Protein AF-A0A0R0EUU8-F1 (afdb_monomer)

Solvent-accessible surface area (backbone atoms only — not comparable to full-atom values): 6126 Å² total; per-residue (Å²): 129,86,77,71,79,73,73,73,78,72,74,65,41,74,93,62,64,56,70,65,54,48,55,53,49,50,54,48,34,46,71,75,37,73,64,31,42,50,34,39,76,74,54,79,53,74,60,59,47,100,84,70,44,76,56,56,77,90,75,54,52,71,70,52,51,50,44,34,48,42,32,51,52,42,33,52,54,50,58,72,27,36,30,76,71,58,35,69,77,36,69,86,52,90,46,32,32,60,50,67,73,106

Sequence (102 aa):
MEEGFSTKKLPIFRGVKYDYWKEQMITHFESIHIDLWDMVEHRNHIPYDDKLNEVPRSQWREEQKLTFLFNSKARNVMLCALSKEEYTNVHSFRSVKQMWTV

Structure (mmCIF, N/CA/C/O backbone):
data_AF-A0A0R0EUU8-F1
#
_entry.id   AF-A0A0R0EUU8-F1
#
loop_
_atom_site.group_PDB
_atom_site.id
_atom_site.type_symbol
_atom_site.label_atom_id
_atom_site.label_alt_id
_atom_site.label_comp_id
_atom_site.label_asym_id
_atom_site.label_entity_id
_atom_site.label_seq_id
_atom_site.pdbx_PDB_ins_code
_atom_site.Cartn_x
_atom_site.Cartn_y
_atom_site.Cartn_z
_atom_site.occupancy
_atom_site.B_iso_or_equiv
_atom_site.auth_seq_id
_atom_site.auth_comp_id
_atom_site.auth_asym_id
_atom_site.auth_atom_id
_atom_site.pdbx_PDB_model_num
ATOM 1 N N . MET A 1 1 ? -2.463 -35.054 8.140 1.00 40.53 1 MET A N 1
ATOM 2 C CA . MET A 1 1 ? -3.514 -34.044 7.924 1.00 40.53 1 MET A CA 1
ATOM 3 C C . MET A 1 1 ? -2.808 -32.723 8.142 1.00 40.53 1 MET A C 1
ATOM 5 O O . MET A 1 1 ? -2.434 -32.453 9.272 1.00 40.53 1 MET A O 1
ATOM 9 N N . GLU A 1 2 ? -2.428 -32.027 7.071 1.00 41.69 2 GLU A N 1
ATOM 10 C CA . GLU A 1 2 ? -1.804 -30.709 7.217 1.00 41.69 2 GLU A CA 1
ATOM 11 C C . GLU A 1 2 ? -2.884 -29.779 7.763 1.00 41.69 2 GLU A C 1
ATOM 13 O O . GLU A 1 2 ? -3.864 -29.484 7.078 1.00 41.69 2 GLU A O 1
ATOM 18 N N . GLU A 1 3 ? -2.764 -29.416 9.039 1.00 46.16 3 GLU A N 1
ATOM 19 C CA . GLU A 1 3 ? -3.543 -28.338 9.626 1.00 46.16 3 GLU A CA 1
ATOM 20 C C . GLU A 1 3 ? -3.186 -27.085 8.836 1.00 46.16 3 GLU A C 1
ATOM 22 O O . GLU A 1 3 ? -2.125 -26.491 9.020 1.00 46.16 3 GLU A O 1
ATOM 27 N N . GLY A 1 4 ? -4.037 -26.748 7.865 1.00 47.78 4 GLY A N 1
ATOM 28 C CA . GLY A 1 4 ? -3.874 -25.542 7.079 1.00 47.78 4 GLY A CA 1
ATOM 29 C C . GLY A 1 4 ? -3.722 -24.384 8.048 1.00 47.78 4 GLY A C 1
ATOM 30 O O . GLY A 1 4 ? -4.598 -24.169 8.888 1.00 47.78 4 GLY A O 1
ATOM 31 N N . PHE A 1 5 ? -2.600 -23.668 7.961 1.00 48.53 5 PHE A N 1
ATOM 32 C CA . PHE A 1 5 ? -2.411 -22.425 8.688 1.00 48.53 5 PHE A CA 1
ATOM 33 C C . PHE A 1 5 ? -3.580 -21.518 8.316 1.00 48.53 5 PHE A C 1
ATOM 35 O O . PHE A 1 5 ? -3.605 -20.916 7.245 1.00 48.53 5 PHE A O 1
ATOM 42 N N . SER A 1 6 ? -4.595 -21.470 9.179 1.00 49.94 6 SER A N 1
ATOM 43 C CA . SER A 1 6 ? -5.684 -20.519 9.070 1.00 49.94 6 SER A CA 1
ATOM 44 C C . SER A 1 6 ? -5.032 -19.161 9.243 1.00 49.94 6 SER A C 1
ATOM 46 O O . SER A 1 6 ? -4.831 -18.716 10.374 1.00 49.94 6 SER A O 1
ATOM 48 N N . THR A 1 7 ? -4.658 -18.518 8.136 1.00 54.88 7 THR A N 1
ATOM 49 C CA . THR A 1 7 ? -4.257 -17.116 8.115 1.00 54.88 7 THR A CA 1
ATOM 50 C C . THR A 1 7 ? -5.357 -16.362 8.838 1.00 54.88 7 THR A C 1
ATOM 52 O O . THR A 1 7 ? -6.465 -16.227 8.311 1.00 54.88 7 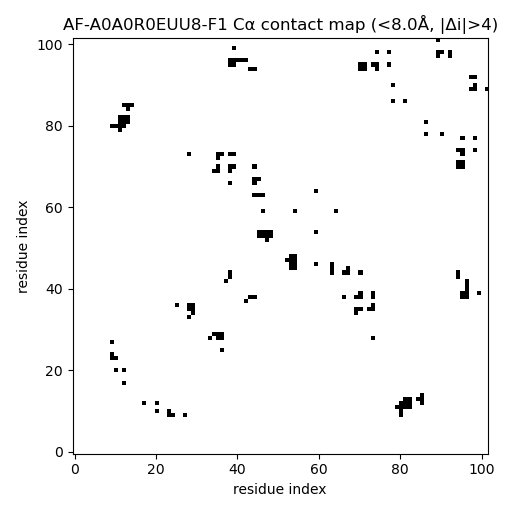THR A O 1
ATOM 55 N N . LYS A 1 8 ? -5.099 -15.981 10.098 1.00 63.12 8 LYS A N 1
ATOM 56 C CA . LYS A 1 8 ? -6.056 -15.248 10.922 1.00 63.12 8 LYS A CA 1
ATOM 57 C C . LYS A 1 8 ? -6.499 -14.059 10.089 1.00 63.12 8 LYS A C 1
ATOM 59 O O . LYS A 1 8 ? -5.671 -13.259 9.660 1.00 63.12 8 LYS A O 1
ATOM 64 N N . LYS A 1 9 ? -7.801 -13.987 9.815 1.00 77.50 9 LYS A N 1
ATOM 65 C CA . LYS A 1 9 ? -8.390 -12.853 9.115 1.00 77.50 9 LYS A CA 1
ATOM 66 C C . LYS A 1 9 ? -7.954 -11.584 9.847 1.00 77.50 9 LYS A C 1
ATOM 68 O O . LYS A 1 9 ? -8.197 -11.472 11.049 1.00 77.50 9 LYS A O 1
ATOM 73 N N . LEU A 1 10 ? -7.294 -10.674 9.132 1.00 83.38 10 LEU A N 1
ATOM 74 C CA . LEU A 1 10 ? -6.845 -9.402 9.691 1.00 83.38 10 LEU A CA 1
ATOM 75 C C . LEU A 1 10 ? -8.026 -8.667 10.351 1.00 83.38 10 LEU A C 1
ATOM 77 O O . LEU A 1 10 ? -9.124 -8.637 9.777 1.00 83.38 10 LEU A O 1
ATOM 81 N N . PRO A 1 11 ? -7.838 -8.083 11.548 1.00 85.62 11 PRO A N 1
ATOM 82 C CA . PRO A 1 11 ? -8.871 -7.270 12.167 1.00 85.62 11 PRO A CA 1
ATOM 83 C C . PRO A 1 11 ? -9.135 -6.019 11.319 1.00 85.62 11 PRO A C 1
ATOM 85 O O . PRO A 1 11 ? -8.210 -5.365 10.847 1.00 85.62 11 PRO A O 1
ATOM 88 N N . ILE A 1 12 ? -10.413 -5.673 11.148 1.00 92.00 12 ILE A N 1
ATOM 89 C CA . ILE A 1 12 ? -10.815 -4.452 10.441 1.00 92.00 12 ILE A CA 1
ATOM 90 C C . ILE A 1 12 ? -10.559 -3.243 11.344 1.00 92.00 12 ILE A C 1
ATOM 92 O O . ILE A 1 12 ? -11.101 -3.178 12.452 1.00 92.00 12 ILE A O 1
ATOM 96 N N . PHE A 1 13 ? -9.801 -2.269 10.851 1.00 93.06 13 PHE A N 1
ATOM 97 C CA . PHE A 1 13 ? -9.556 -1.004 11.524 1.00 93.06 13 PHE A CA 1
ATOM 98 C C . PHE A 1 13 ? -10.784 -0.096 11.488 1.00 93.06 13 PHE A C 1
ATOM 100 O O . PHE A 1 13 ? -11.390 0.125 10.437 1.00 93.06 13 PHE A O 1
ATOM 107 N N . ARG A 1 14 ? -11.145 0.441 12.653 1.00 92.00 14 ARG A N 1
ATOM 108 C CA . ARG A 1 14 ? -12.291 1.344 12.861 1.00 92.00 14 ARG A CA 1
ATOM 109 C C . ARG A 1 14 ? -11.897 2.566 13.705 1.00 92.00 14 ARG A C 1
ATOM 111 O O 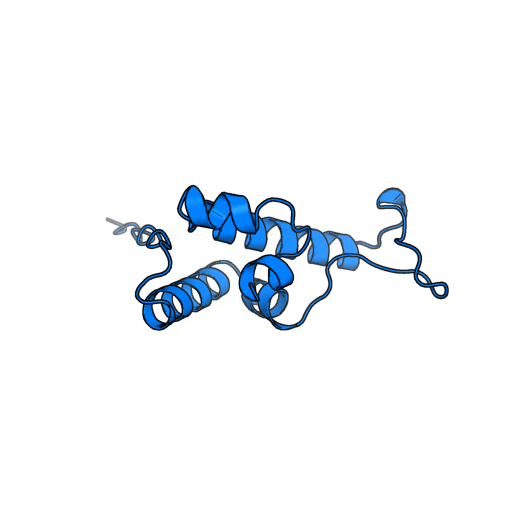. ARG A 1 14 ? -12.685 2.994 14.539 1.00 92.00 14 ARG A O 1
ATOM 118 N N . GLY A 1 15 ? -10.636 2.996 13.634 1.00 87.31 15 GLY A N 1
ATOM 119 C CA . GLY A 1 15 ? -10.123 4.104 14.451 1.00 87.31 15 GLY A CA 1
ATOM 120 C C . GLY A 1 15 ? -9.850 3.771 15.928 1.00 87.31 15 GLY A C 1
ATOM 121 O O . GLY A 1 15 ? -9.391 4.626 16.677 1.00 87.31 15 GLY A O 1
ATOM 122 N N . VAL A 1 16 ? -10.099 2.535 16.381 1.00 88.81 16 VAL A N 1
ATOM 123 C CA . VAL A 1 16 ? -9.917 2.115 17.785 1.00 88.81 16 VAL A CA 1
ATOM 124 C C . VAL A 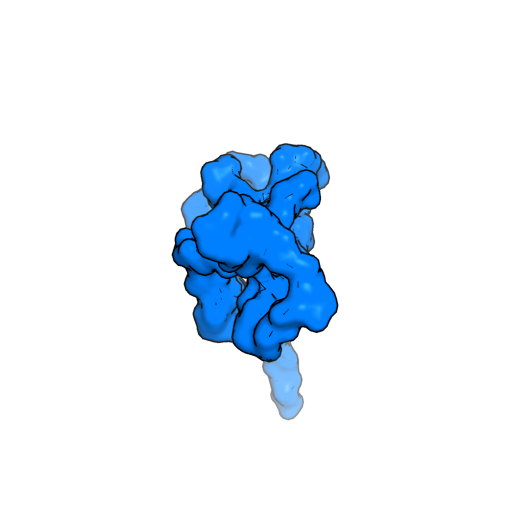1 16 ? -8.858 1.027 17.928 1.00 88.81 16 VAL A C 1
ATOM 126 O O . VAL A 1 16 ? -8.698 0.189 17.041 1.00 88.81 16 VAL A O 1
ATOM 129 N N . LYS A 1 17 ? -8.173 1.002 19.084 1.00 89.69 17 LYS A N 1
ATOM 130 C CA . LYS A 1 17 ? -7.084 0.054 19.399 1.00 89.69 17 LYS A CA 1
ATOM 131 C C . LYS A 1 17 ? -5.983 0.046 18.329 1.00 89.69 17 LYS A C 1
ATOM 133 O O . LYS A 1 17 ? -5.547 -1.021 17.898 1.00 89.69 17 LYS A O 1
ATOM 138 N N . TYR A 1 18 ? -5.558 1.239 17.908 1.00 89.94 18 TYR A N 1
ATOM 139 C CA . TYR A 1 18 ? -4.568 1.418 16.846 1.00 89.94 18 TYR A CA 1
ATOM 140 C C . TYR A 1 18 ? -3.297 0.599 17.084 1.00 89.94 18 TYR A C 1
ATOM 142 O O . TYR A 1 18 ? -2.925 -0.152 16.196 1.00 89.94 18 TYR A O 1
ATOM 150 N N . ASP A 1 19 ? -2.712 0.628 18.286 1.00 92.19 19 ASP A N 1
ATOM 151 C CA . ASP A 1 19 ? -1.483 -0.127 18.587 1.00 92.19 19 ASP A CA 1
ATOM 152 C C . ASP A 1 19 ? -1.642 -1.634 18.348 1.00 92.19 19 ASP A C 1
ATOM 154 O O . ASP A 1 19 ? -0.799 -2.268 17.722 1.00 92.19 19 ASP A O 1
ATOM 158 N N . TYR A 1 20 ? -2.771 -2.214 18.771 1.00 91.25 20 TYR A N 1
ATOM 159 C CA . TYR A 1 20 ? -3.053 -3.627 18.522 1.00 91.25 20 TYR A CA 1
ATOM 160 C C . TYR A 1 20 ? -3.192 -3.919 17.025 1.00 91.25 20 TYR A C 1
ATOM 162 O O . TYR A 1 20 ? -2.626 -4.888 16.525 1.00 91.25 20 TYR A O 1
ATOM 170 N N . TRP A 1 21 ? -3.949 -3.090 16.303 1.00 92.50 21 TRP A N 1
ATOM 171 C CA . TRP A 1 21 ? -4.134 -3.258 14.864 1.00 92.50 21 TRP A CA 1
ATOM 172 C C . TRP A 1 21 ? -2.812 -3.084 14.098 1.00 92.50 21 TRP A C 1
ATOM 174 O O . TRP A 1 21 ? -2.512 -3.878 13.209 1.00 92.50 21 TRP A O 1
ATOM 184 N N . LYS A 1 22 ? -1.995 -2.109 14.503 1.00 93.00 22 LYS A N 1
ATOM 185 C CA . LYS A 1 22 ? -0.682 -1.797 13.943 1.00 93.00 22 LYS A CA 1
ATOM 186 C C . LYS A 1 22 ? 0.252 -3.001 14.013 1.00 93.00 22 LYS A C 1
ATOM 188 O O . LYS A 1 22 ? 0.754 -3.424 12.976 1.00 93.00 22 LYS A O 1
ATOM 193 N N . GLU A 1 23 ? 0.422 -3.594 15.193 1.00 93.75 23 GLU A N 1
ATOM 194 C CA . GLU A 1 23 ? 1.281 -4.773 15.372 1.00 93.75 23 GLU A CA 1
ATOM 195 C C . GLU A 1 23 ? 0.804 -5.965 14.526 1.00 93.75 23 GLU A C 1
ATOM 197 O O . GLU A 1 23 ? 1.607 -6.649 13.889 1.00 93.75 23 GLU A O 1
ATOM 202 N N . GLN A 1 24 ? -0.516 -6.187 14.444 1.00 93.12 24 GLN A N 1
ATOM 203 C CA . GLN A 1 24 ? -1.076 -7.241 13.589 1.00 93.12 24 GLN A CA 1
ATOM 204 C C . GLN A 1 24 ? -0.794 -6.998 12.101 1.00 93.12 24 GLN A C 1
ATOM 206 O O . GLN A 1 24 ? -0.495 -7.945 11.373 1.00 93.12 24 GLN A O 1
ATOM 211 N N . MET A 1 25 ? -0.875 -5.750 11.644 1.00 94.25 25 MET A N 1
ATOM 212 C CA . MET A 1 25 ? -0.589 -5.397 10.256 1.00 94.25 25 MET A CA 1
ATOM 213 C C . MET A 1 25 ? 0.889 -5.546 9.913 1.00 94.25 25 MET A C 1
ATOM 215 O O . MET A 1 25 ? 1.189 -6.110 8.863 1.00 94.25 25 MET A O 1
ATOM 219 N N . ILE A 1 26 ? 1.795 -5.104 10.792 1.00 94.06 26 ILE A N 1
ATOM 220 C CA . ILE A 1 26 ? 3.247 -5.271 10.615 1.00 94.06 26 ILE A CA 1
ATOM 221 C C . ILE A 1 26 ? 3.575 -6.757 10.461 1.00 94.06 26 ILE A C 1
ATOM 223 O O . ILE A 1 26 ? 4.089 -7.168 9.420 1.00 94.06 26 ILE A O 1
ATOM 227 N N . THR A 1 27 ? 3.142 -7.580 11.426 1.00 94.06 27 THR A N 1
ATOM 228 C CA . THR A 1 27 ? 3.352 -9.037 11.380 1.00 94.06 27 THR A CA 1
ATOM 229 C C . THR A 1 27 ? 2.769 -9.648 10.102 1.00 94.06 27 THR A C 1
ATOM 231 O O . THR A 1 27 ? 3.360 -10.547 9.505 1.00 94.06 27 THR A O 1
ATOM 234 N N . HIS A 1 28 ? 1.606 -9.172 9.644 1.00 93.69 28 HIS A N 1
ATOM 235 C CA . HIS A 1 28 ? 0.990 -9.693 8.429 1.00 93.69 28 HIS A CA 1
ATOM 236 C C . HIS A 1 28 ? 1.774 -9.324 7.165 1.00 93.69 28 HIS A C 1
ATOM 238 O O . HIS A 1 28 ? 1.980 -10.194 6.318 1.00 93.69 28 HIS A O 1
ATOM 244 N N . PHE A 1 29 ? 2.244 -8.080 7.036 1.00 94.81 29 PHE A N 1
ATOM 245 C CA . PHE A 1 29 ? 3.094 -7.676 5.914 1.00 94.81 29 PHE A CA 1
ATOM 246 C C . PHE A 1 29 ? 4.368 -8.520 5.851 1.00 94.81 29 PHE A C 1
ATOM 248 O O . PHE A 1 29 ? 4.663 -9.091 4.799 1.00 94.81 29 PHE A O 1
ATOM 255 N N . GLU A 1 30 ? 5.061 -8.664 6.980 1.00 94.12 30 GLU A N 1
ATOM 256 C CA . GLU A 1 30 ? 6.285 -9.464 7.093 1.00 94.12 30 GLU A CA 1
ATOM 257 C C . GLU A 1 30 ? 6.037 -10.949 6.795 1.00 94.12 30 GLU A C 1
ATOM 259 O O . GLU A 1 30 ? 6.862 -11.592 6.148 1.00 94.12 30 GLU A O 1
ATOM 264 N N . SER A 1 31 ? 4.870 -11.486 7.178 1.00 94.19 31 SER A N 1
ATOM 265 C CA . SER A 1 31 ? 4.494 -12.876 6.880 1.00 94.19 31 SER A CA 1
ATOM 266 C C . SER A 1 31 ? 4.285 -13.153 5.388 1.00 94.19 31 SER A C 1
ATOM 268 O O . SER A 1 31 ? 4.425 -14.294 4.950 1.00 94.19 31 SER A O 1
ATOM 270 N N . ILE A 1 32 ? 3.937 -12.127 4.603 1.00 93.56 32 ILE A N 1
ATOM 271 C CA . ILE A 1 32 ? 3.736 -12.258 3.156 1.00 93.56 32 ILE A CA 1
ATOM 272 C C . ILE A 1 32 ? 5.073 -12.139 2.421 1.00 93.56 32 ILE A C 1
ATOM 274 O O . ILE A 1 32 ? 5.348 -12.927 1.514 1.00 93.56 32 ILE A O 1
ATOM 278 N N . HIS A 1 33 ? 5.862 -11.110 2.739 1.00 93.38 33 HIS A N 1
ATOM 279 C CA . HIS A 1 33 ? 7.155 -10.862 2.108 1.00 93.38 33 HIS A CA 1
ATOM 280 C C . HIS A 1 33 ? 7.964 -9.839 2.911 1.00 93.38 33 HIS A C 1
ATOM 282 O O . HIS A 1 33 ? 7.432 -8.798 3.294 1.00 93.38 33 HIS A O 1
ATOM 288 N N . ILE A 1 34 ? 9.268 -10.085 3.061 1.00 91.69 34 ILE A N 1
ATOM 289 C CA . ILE A 1 34 ? 10.185 -9.243 3.848 1.00 91.69 34 ILE A CA 1
ATOM 290 C C . ILE A 1 34 ? 10.167 -7.761 3.427 1.00 91.69 34 ILE A C 1
ATOM 292 O O . ILE A 1 34 ? 10.132 -6.875 4.271 1.00 91.69 34 ILE A O 1
ATOM 296 N N . ASP A 1 35 ? 10.086 -7.488 2.123 1.00 92.62 35 ASP A N 1
ATOM 297 C CA . ASP A 1 35 ? 10.081 -6.113 1.594 1.00 92.62 35 ASP A CA 1
ATOM 298 C C . ASP A 1 35 ? 8.746 -5.358 1.752 1.00 92.62 35 ASP A C 1
ATOM 300 O O . ASP A 1 35 ? 8.678 -4.170 1.434 1.00 92.62 35 ASP A O 1
ATOM 304 N N . LEU A 1 36 ? 7.653 -6.004 2.182 1.00 94.75 36 LEU A N 1
ATOM 305 C CA . LEU A 1 36 ? 6.356 -5.316 2.244 1.00 94.75 36 LEU A CA 1
ATOM 306 C C . LEU A 1 36 ? 6.295 -4.299 3.374 1.00 94.75 36 LEU A C 1
ATOM 308 O O . LEU A 1 36 ? 5.811 -3.195 3.134 1.00 94.75 36 LEU A O 1
ATOM 312 N N . TRP A 1 37 ? 6.787 -4.638 4.567 1.00 95.31 37 TRP A N 1
ATOM 313 C CA . TRP A 1 37 ? 6.830 -3.677 5.668 1.00 95.31 37 TRP A CA 1
ATOM 314 C C . TRP A 1 37 ? 7.796 -2.525 5.362 1.00 95.31 37 TRP A C 1
ATOM 316 O O . TRP A 1 37 ? 7.430 -1.360 5.506 1.00 95.31 37 TRP A O 1
ATOM 326 N N . ASP A 1 38 ? 8.964 -2.832 4.793 1.00 93.31 38 ASP A N 1
ATOM 327 C CA . ASP A 1 38 ? 9.927 -1.816 4.350 1.00 93.31 38 ASP A CA 1
ATOM 328 C C . ASP A 1 38 ? 9.328 -0.855 3.301 1.00 93.31 38 ASP A C 1
ATOM 330 O O . ASP A 1 38 ? 9.586 0.353 3.297 1.00 93.31 38 ASP A O 1
ATOM 334 N N . MET A 1 39 ? 8.449 -1.366 2.433 1.00 93.75 39 MET A N 1
ATOM 335 C CA . MET A 1 39 ? 7.684 -0.545 1.496 1.00 93.75 39 MET A CA 1
ATOM 336 C C . MET A 1 39 ? 6.678 0.385 2.197 1.00 93.75 39 MET A C 1
ATOM 338 O O . MET A 1 39 ? 6.430 1.489 1.709 1.00 93.75 39 MET A O 1
ATOM 342 N N . VAL A 1 40 ? 6.095 -0.027 3.325 1.00 93.44 40 VAL A N 1
ATOM 343 C CA . VAL A 1 40 ? 5.222 0.838 4.138 1.00 93.44 40 VAL A CA 1
ATOM 344 C C . VAL A 1 40 ? 6.022 1.933 4.837 1.00 93.44 40 VAL A C 1
ATOM 346 O O . VAL A 1 40 ? 5.608 3.093 4.834 1.00 93.44 40 VAL A O 1
ATOM 349 N N . GLU A 1 41 ? 7.175 1.586 5.395 1.00 91.12 41 GLU A N 1
ATOM 350 C CA . GLU A 1 41 ? 7.935 2.474 6.270 1.00 91.12 41 GLU A CA 1
ATOM 351 C C . GLU A 1 41 ? 8.817 3.464 5.488 1.00 91.12 41 GLU A C 1
ATOM 353 O O . GLU A 1 41 ? 8.76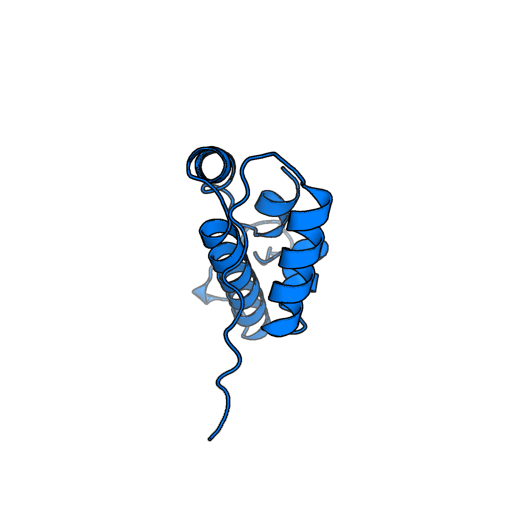2 4.688 5.685 1.00 91.12 41 GLU A O 1
ATOM 358 N N . HIS A 1 42 ? 9.593 2.968 4.525 1.00 87.31 42 HIS A N 1
ATOM 359 C CA . HIS A 1 42 ? 10.714 3.727 3.972 1.00 87.31 42 HIS A CA 1
ATOM 360 C C . HIS A 1 42 ? 10.531 4.118 2.511 1.00 87.31 42 HIS A C 1
ATOM 362 O O . HIS A 1 42 ? 10.872 5.245 2.137 1.00 87.31 42 HIS A O 1
ATOM 368 N N . ARG A 1 43 ? 10.000 3.223 1.674 1.00 83.62 43 ARG A N 1
ATOM 369 C CA . ARG A 1 43 ? 10.196 3.346 0.223 1.00 83.62 43 ARG A CA 1
ATOM 370 C C . ARG A 1 43 ? 9.209 4.271 -0.484 1.00 83.62 43 ARG A C 1
ATOM 372 O O . ARG A 1 43 ? 8.023 4.352 -0.173 1.00 83.62 43 ARG A O 1
ATOM 379 N N . ASN A 1 44 ? 9.712 4.902 -1.542 1.00 83.81 44 ASN A N 1
ATOM 380 C CA . ASN A 1 44 ? 8.899 5.526 -2.580 1.00 83.81 44 ASN A CA 1
ATOM 381 C C . ASN A 1 44 ? 8.706 4.541 -3.737 1.00 83.81 44 ASN A C 1
ATOM 383 O O . ASN A 1 44 ? 9.639 3.856 -4.142 1.00 83.81 44 ASN A O 1
ATOM 387 N N . HIS A 1 45 ? 7.490 4.480 -4.277 1.00 88.31 45 HIS A N 1
ATOM 388 C CA . HIS A 1 45 ? 7.111 3.508 -5.311 1.00 88.31 45 HIS A CA 1
ATOM 389 C C . HIS A 1 45 ? 7.048 4.091 -6.725 1.00 88.31 45 HIS A C 1
ATOM 391 O O . HIS A 1 45 ? 6.870 3.344 -7.685 1.00 88.31 45 HIS A O 1
ATOM 397 N N . ILE A 1 46 ? 7.134 5.418 -6.846 1.00 89.56 46 ILE A N 1
ATOM 398 C CA . ILE A 1 46 ? 7.127 6.128 -8.124 1.00 89.56 46 ILE A CA 1
ATOM 399 C C . ILE A 1 46 ? 8.556 6.598 -8.391 1.00 89.56 46 ILE A C 1
ATOM 401 O O . ILE A 1 46 ? 9.105 7.326 -7.561 1.00 89.56 46 ILE A O 1
ATOM 405 N N . PRO A 1 47 ? 9.172 6.176 -9.504 1.00 90.56 47 PRO A N 1
ATOM 406 C CA . PRO A 1 47 ? 10.458 6.701 -9.923 1.00 90.56 47 PRO A CA 1
ATOM 407 C C . PRO A 1 47 ? 10.305 8.094 -10.540 1.00 90.56 47 PRO A C 1
ATOM 409 O O . PRO A 1 47 ? 9.384 8.342 -11.322 1.00 90.56 47 PRO A O 1
ATOM 412 N N . TYR A 1 48 ? 11.255 8.968 -10.221 1.00 93.62 48 TYR A N 1
ATOM 413 C CA . TYR A 1 48 ? 11.361 10.314 -10.773 1.00 93.62 48 TYR A CA 1
ATOM 414 C C . TYR A 1 48 ? 12.649 10.452 -11.589 1.00 93.62 48 TYR A C 1
ATOM 416 O O . TYR A 1 48 ? 13.636 9.772 -11.299 1.00 93.62 48 TYR A O 1
ATOM 424 N N . ASP A 1 49 ? 12.620 11.300 -12.615 1.00 92.50 49 ASP A N 1
ATOM 425 C CA . ASP A 1 49 ? 13.817 11.716 -13.346 1.00 92.50 49 ASP A CA 1
ATOM 426 C C . ASP A 1 49 ? 14.611 12.787 -12.570 1.00 92.50 49 ASP A C 1
ATOM 428 O O . ASP A 1 49 ? 14.187 13.266 -11.514 1.00 92.50 49 ASP A O 1
ATOM 432 N N . ASP A 1 50 ? 15.756 13.208 -13.114 1.00 93.69 50 ASP A N 1
ATOM 433 C CA . ASP A 1 50 ? 16.618 14.239 -12.508 1.00 93.69 50 ASP A CA 1
ATOM 434 C C . ASP A 1 50 ? 15.935 15.617 -12.382 1.00 93.69 50 ASP A C 1
ATOM 436 O O . ASP A 1 50 ? 16.424 16.504 -11.683 1.00 93.69 50 ASP A O 1
ATOM 440 N N . LYS A 1 51 ? 14.800 15.813 -13.063 1.00 95.44 51 LYS A N 1
ATOM 441 C CA . LYS A 1 51 ? 13.974 17.025 -13.028 1.00 95.44 51 LYS A CA 1
ATOM 442 C C . LYS A 1 51 ? 12.729 16.857 -12.147 1.00 95.44 51 LYS A C 1
ATOM 444 O O . LYS A 1 51 ? 11.858 17.724 -12.181 1.00 95.44 51 LYS A O 1
ATOM 449 N N . LEU A 1 52 ? 12.650 15.781 -11.358 1.00 92.44 52 LEU A N 1
ATOM 450 C CA . LEU A 1 52 ? 11.525 15.435 -10.484 1.00 92.44 52 LEU A CA 1
ATOM 451 C C . LEU A 1 52 ? 10.197 15.180 -11.220 1.00 92.44 52 LEU A C 1
ATOM 453 O O . LEU A 1 52 ? 9.127 15.288 -10.619 1.00 92.44 52 LEU A O 1
ATOM 457 N N . ASN A 1 53 ? 10.235 14.797 -12.497 1.00 95.25 53 ASN A N 1
ATOM 458 C CA . ASN A 1 53 ? 9.048 14.330 -13.213 1.00 95.25 53 ASN A CA 1
ATOM 459 C C . ASN A 1 53 ? 8.865 12.825 -13.013 1.00 95.25 53 ASN A C 1
ATOM 461 O O . ASN A 1 53 ? 9.843 12.076 -13.006 1.00 95.25 53 ASN A O 1
ATOM 465 N N . GLU A 1 54 ? 7.617 12.362 -12.898 1.00 94.81 54 GLU A N 1
ATOM 466 C CA . GLU A 1 54 ? 7.332 10.924 -12.867 1.00 94.81 54 GLU A CA 1
ATOM 467 C C . GLU A 1 54 ? 7.804 10.264 -14.173 1.00 94.81 54 GLU A C 1
ATOM 469 O O . GLU A 1 54 ? 7.399 10.655 -15.272 1.00 94.81 54 GLU A O 1
ATOM 474 N N . VAL A 1 55 ? 8.635 9.227 -14.059 1.00 95.00 55 VAL A N 1
ATOM 475 C CA . VAL A 1 55 ? 9.090 8.466 -15.228 1.00 95.00 55 VAL A CA 1
ATOM 476 C C . VAL A 1 55 ? 7.911 7.648 -15.774 1.00 95.00 55 VAL A C 1
ATOM 478 O O . VAL A 1 55 ? 7.258 6.936 -15.001 1.00 95.00 55 VAL A O 1
ATOM 481 N N . PRO A 1 56 ? 7.636 7.664 -17.092 1.00 95.75 56 PRO A N 1
ATOM 482 C CA . PRO A 1 56 ? 6.590 6.836 -17.683 1.00 95.75 56 PRO A CA 1
ATOM 483 C C . PRO A 1 56 ? 6.798 5.345 -17.389 1.00 95.75 56 PRO A C 1
ATOM 485 O O . PRO A 1 56 ? 7.906 4.830 -17.525 1.00 95.75 56 PRO A O 1
ATOM 488 N N . ARG A 1 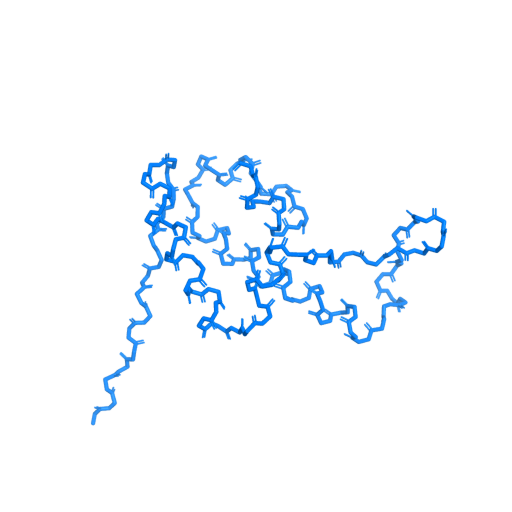57 ? 5.720 4.613 -17.068 1.00 93.81 57 ARG A N 1
ATOM 489 C CA . ARG A 1 57 ? 5.788 3.171 -16.735 1.00 93.81 57 ARG A CA 1
ATOM 490 C C . ARG A 1 57 ? 6.462 2.311 -17.806 1.00 93.81 57 ARG A C 1
ATOM 492 O O . ARG A 1 57 ? 7.062 1.293 -17.479 1.00 93.81 57 ARG A O 1
ATOM 499 N N . SER A 1 58 ? 6.371 2.709 -19.075 1.00 95.94 58 SER A N 1
ATOM 500 C CA . SER A 1 58 ? 7.028 2.023 -20.195 1.00 95.94 58 SER A CA 1
ATOM 501 C C . SER A 1 58 ? 8.557 2.072 -20.130 1.00 95.94 58 SER A C 1
ATOM 503 O O . SER A 1 58 ? 9.208 1.213 -20.714 1.00 95.94 58 SER A O 1
ATOM 505 N N . GLN A 1 59 ? 9.128 3.045 -19.417 1.00 95.88 59 GLN A N 1
ATOM 506 C CA . GLN A 1 59 ? 10.571 3.228 -19.245 1.00 95.88 59 GLN A CA 1
ATOM 507 C C . GLN A 1 59 ? 11.088 2.646 -17.922 1.00 95.88 59 GLN A C 1
ATOM 509 O O . GLN A 1 59 ? 12.269 2.780 -17.604 1.00 95.88 59 GLN A O 1
ATOM 514 N N . TRP A 1 60 ? 10.221 2.015 -17.127 1.00 96.19 60 TRP A N 1
ATOM 515 C CA . TRP A 1 60 ? 10.627 1.478 -15.836 1.00 96.19 60 TRP A CA 1
ATOM 516 C C . TRP A 1 60 ? 11.528 0.257 -15.987 1.00 96.19 60 TRP A C 1
ATOM 518 O O . TRP A 1 60 ? 11.214 -0.691 -16.712 1.00 96.19 60 TRP A O 1
ATOM 528 N N . ARG A 1 61 ? 12.615 0.257 -15.217 1.00 95.88 61 ARG A N 1
ATOM 529 C CA . ARG A 1 61 ? 13.472 -0.911 -14.995 1.00 95.88 61 ARG A CA 1
ATOM 530 C C . ARG A 1 61 ? 12.735 -1.951 -14.150 1.00 95.88 61 ARG A C 1
ATOM 532 O O . ARG A 1 61 ? 11.815 -1.618 -13.404 1.00 95.88 61 ARG A O 1
ATOM 539 N N . GLU A 1 62 ? 13.173 -3.205 -14.219 1.00 95.94 62 GLU A N 1
ATOM 540 C CA . GLU A 1 62 ? 12.538 -4.308 -13.480 1.00 95.94 62 GLU A CA 1
ATOM 541 C C . GLU A 1 62 ? 12.482 -4.066 -11.965 1.00 95.94 62 GLU A C 1
ATOM 543 O O . GLU A 1 62 ? 11.454 -4.306 -11.339 1.00 95.94 62 GLU A O 1
ATOM 548 N N . GLU A 1 63 ? 13.520 -3.470 -11.379 1.00 93.31 63 GLU A N 1
ATOM 549 C CA . GLU A 1 63 ? 13.539 -3.088 -9.960 1.00 93.31 63 GLU A CA 1
ATOM 550 C C . GLU A 1 63 ? 12.444 -2.063 -9.595 1.00 93.31 63 GLU A C 1
ATOM 552 O O . GLU A 1 63 ? 11.796 -2.161 -8.549 1.00 93.31 63 GLU A O 1
ATOM 557 N 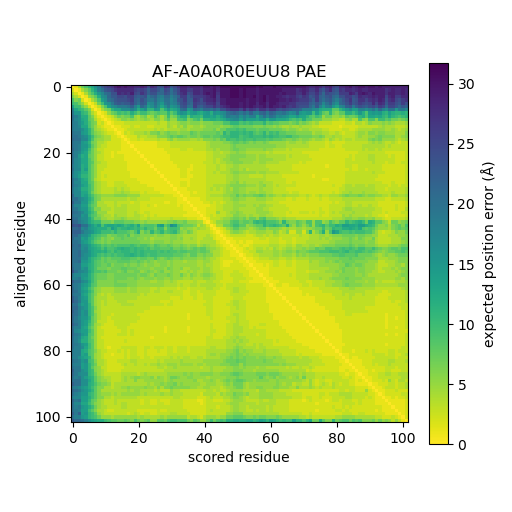N . GLN A 1 64 ? 12.180 -1.094 -10.479 1.00 94.31 64 GLN A N 1
ATOM 558 C CA . GLN A 1 64 ? 11.127 -0.092 -10.279 1.00 94.31 64 GL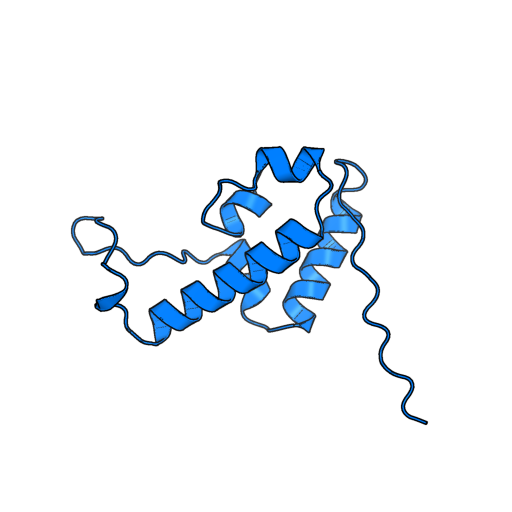N A CA 1
ATOM 559 C C . GLN A 1 64 ? 9.740 -0.738 -10.383 1.00 94.31 64 GLN A C 1
ATOM 561 O O . GLN A 1 64 ? 8.861 -0.456 -9.567 1.00 94.31 64 GLN A O 1
ATOM 566 N N . LYS A 1 65 ? 9.553 -1.662 -11.336 1.00 95.31 65 LYS A N 1
ATOM 567 C CA . LYS A 1 65 ? 8.319 -2.455 -11.452 1.00 95.31 65 LYS A CA 1
ATOM 568 C C . LYS A 1 65 ? 8.094 -3.324 -10.215 1.00 95.31 65 LYS A C 1
ATOM 570 O O . LYS A 1 65 ? 6.966 -3.395 -9.730 1.00 95.31 65 LYS A O 1
ATOM 575 N N . LEU A 1 66 ? 9.150 -3.937 -9.682 1.00 94.00 66 LEU A N 1
ATOM 576 C CA . LEU A 1 66 ? 9.088 -4.747 -8.468 1.00 94.00 66 LEU A CA 1
ATOM 577 C C . LEU A 1 66 ? 8.709 -3.898 -7.244 1.00 94.00 66 LEU A C 1
ATOM 579 O O . LEU A 1 66 ? 7.800 -4.263 -6.501 1.00 94.00 66 LEU A O 1
ATOM 583 N N . THR A 1 67 ? 9.317 -2.721 -7.089 1.00 94.19 67 THR A N 1
ATOM 584 C CA . THR A 1 67 ? 8.963 -1.768 -6.021 1.00 94.19 67 THR A CA 1
ATOM 585 C C . THR A 1 67 ? 7.496 -1.338 -6.126 1.00 94.19 67 THR A C 1
ATOM 587 O O . THR A 1 67 ? 6.756 -1.339 -5.140 1.00 94.19 67 THR A O 1
ATOM 590 N N . PHE A 1 68 ? 7.027 -1.036 -7.340 1.00 94.69 68 PHE A N 1
ATOM 591 C CA . PHE A 1 68 ? 5.623 -0.713 -7.579 1.00 94.69 68 PHE A CA 1
ATOM 592 C C . PHE A 1 68 ? 4.682 -1.882 -7.253 1.00 94.69 68 PHE A C 1
ATOM 594 O O . PHE A 1 68 ? 3.597 -1.668 -6.700 1.00 94.69 68 PHE A O 1
ATOM 601 N N . LEU A 1 69 ? 5.085 -3.115 -7.570 1.00 95.00 69 LEU A N 1
ATOM 602 C CA . LEU A 1 69 ? 4.334 -4.321 -7.233 1.00 95.00 69 LEU A CA 1
ATOM 603 C C . LEU A 1 69 ? 4.214 -4.492 -5.715 1.00 95.00 69 LEU A C 1
ATOM 605 O O . LEU A 1 69 ? 3.109 -4.748 -5.234 1.00 95.00 69 LEU A O 1
ATOM 609 N N . PHE A 1 70 ? 5.299 -4.312 -4.958 1.00 95.56 70 PHE A N 1
ATOM 610 C CA . PHE A 1 70 ? 5.259 -4.381 -3.495 1.00 95.56 70 PHE A CA 1
ATOM 611 C C . PHE A 1 70 ? 4.362 -3.301 -2.899 1.00 95.56 70 PHE A C 1
ATOM 613 O O . PHE A 1 70 ? 3.487 -3.626 -2.099 1.00 95.56 70 PHE A O 1
ATOM 620 N N . ASN A 1 71 ? 4.469 -2.052 -3.361 1.00 96.25 71 ASN A N 1
ATOM 621 C CA . ASN A 1 71 ? 3.550 -0.992 -2.940 1.00 96.25 71 ASN A CA 1
ATOM 622 C C . ASN A 1 71 ? 2.095 -1.363 -3.241 1.00 96.25 71 ASN A C 1
ATOM 624 O O . ASN A 1 71 ? 1.224 -1.199 -2.395 1.00 96.25 71 ASN A O 1
ATOM 628 N N . SER A 1 72 ? 1.821 -1.910 -4.425 1.00 95.25 72 SER A N 1
ATOM 629 C CA . SER A 1 72 ? 0.466 -2.305 -4.820 1.00 95.25 72 SER A CA 1
ATOM 630 C C . SER A 1 72 ? -0.085 -3.444 -3.958 1.00 95.25 72 SER A C 1
ATOM 632 O O . SER A 1 72 ? -1.235 -3.374 -3.524 1.00 95.25 72 SER A O 1
ATOM 634 N N . LYS A 1 73 ? 0.729 -4.464 -3.657 1.00 95.56 73 LYS A N 1
ATOM 635 C CA . LYS A 1 73 ? 0.363 -5.550 -2.735 1.00 95.56 73 LYS A CA 1
ATOM 636 C C . LYS A 1 73 ? 0.101 -5.018 -1.329 1.00 95.56 73 LYS A C 1
ATOM 638 O O . LYS A 1 73 ? -0.921 -5.357 -0.736 1.00 95.56 73 LYS A O 1
ATOM 643 N N . ALA A 1 74 ? 0.979 -4.152 -0.830 1.00 95.06 74 ALA A N 1
ATOM 644 C CA . ALA A 1 74 ? 0.849 -3.580 0.498 1.00 95.06 74 ALA A CA 1
ATOM 645 C C . ALA A 1 74 ? -0.417 -2.708 0.617 1.00 95.06 74 ALA A C 1
ATOM 647 O O . ALA A 1 74 ? -1.188 -2.853 1.564 1.00 95.06 74 ALA A O 1
ATOM 648 N N . ARG A 1 75 ? -0.706 -1.886 -0.403 1.00 95.19 75 ARG A N 1
ATOM 649 C CA . ARG A 1 75 ? -1.964 -1.126 -0.506 1.00 95.19 75 ARG A CA 1
ATOM 650 C C . ARG A 1 75 ? -3.179 -2.039 -0.495 1.00 95.19 75 ARG A C 1
ATOM 652 O O . ARG A 1 75 ? -4.133 -1.754 0.212 1.00 95.19 75 ARG A O 1
ATOM 659 N N . ASN A 1 76 ? -3.155 -3.130 -1.257 1.00 94.75 76 ASN A N 1
ATOM 660 C CA . ASN A 1 76 ? -4.278 -4.062 -1.304 1.00 94.75 76 ASN A CA 1
ATOM 661 C C . ASN A 1 76 ? -4.580 -4.664 0.078 1.00 94.75 76 ASN A C 1
ATOM 663 O O . ASN A 1 76 ? -5.730 -4.669 0.506 1.00 94.75 76 ASN A O 1
ATOM 667 N N . VAL A 1 77 ? -3.549 -5.114 0.796 1.00 93.50 77 VAL A N 1
ATOM 668 C CA . VAL A 1 77 ? -3.678 -5.618 2.174 1.00 93.50 77 VAL A CA 1
ATOM 669 C C . VAL A 1 77 ? -4.238 -4.535 3.100 1.00 93.50 77 VAL A C 1
ATOM 671 O O . VAL A 1 77 ? -5.196 -4.794 3.824 1.00 93.50 77 VAL A O 1
ATOM 674 N N . MET A 1 78 ? -3.694 -3.317 3.024 1.00 93.88 78 MET A N 1
ATOM 675 C CA . MET A 1 78 ? -4.156 -2.172 3.806 1.00 93.88 78 MET A CA 1
ATOM 676 C C . MET A 1 78 ? -5.642 -1.891 3.552 1.00 93.88 78 MET A C 1
ATOM 678 O O . MET A 1 78 ? -6.424 -1.902 4.491 1.00 93.88 78 MET A O 1
ATOM 682 N N . LEU A 1 79 ? -6.066 -1.735 2.293 1.00 93.94 79 LEU A N 1
ATOM 683 C CA . LEU A 1 79 ? -7.467 -1.465 1.936 1.00 93.94 79 LEU A CA 1
ATOM 684 C C . LEU A 1 79 ? -8.423 -2.555 2.442 1.00 93.94 79 LEU A C 1
ATOM 686 O O . LEU A 1 79 ? -9.514 -2.237 2.908 1.00 93.94 79 LEU A O 1
ATOM 690 N N . CYS A 1 80 ? -8.015 -3.825 2.386 1.00 92.19 80 CYS A N 1
ATOM 691 C CA . CYS A 1 80 ? -8.803 -4.947 2.902 1.00 92.19 80 CYS A CA 1
ATOM 692 C C . CYS A 1 80 ? -8.935 -4.946 4.434 1.00 92.19 80 CYS A C 1
ATOM 694 O O . CYS A 1 80 ? -9.874 -5.541 4.966 1.00 92.19 80 CYS A O 1
ATOM 696 N N . ALA A 1 81 ? -8.004 -4.303 5.139 1.00 93.31 81 ALA A N 1
ATOM 697 C CA . ALA A 1 81 ? -7.974 -4.218 6.594 1.00 93.31 81 ALA A CA 1
ATOM 698 C C . ALA A 1 81 ? -8.674 -2.966 7.147 1.00 93.31 81 ALA A C 1
ATOM 700 O O . ALA A 1 81 ? -8.697 -2.784 8.362 1.00 93.31 81 ALA A O 1
ATOM 701 N N . LEU A 1 82 ? -9.257 -2.111 6.302 1.00 93.88 82 LEU A N 1
ATOM 702 C CA . LEU A 1 82 ? -9.926 -0.877 6.720 1.00 93.88 82 LEU A CA 1
ATOM 703 C C . LEU A 1 82 ? -11.449 -1.018 6.726 1.00 93.88 82 LEU A C 1
ATOM 705 O O . LEU A 1 82 ? -12.049 -1.711 5.902 1.00 93.88 82 LEU A O 1
ATOM 709 N N . SER A 1 83 ? -12.100 -0.327 7.660 1.00 94.06 83 SER A N 1
ATOM 710 C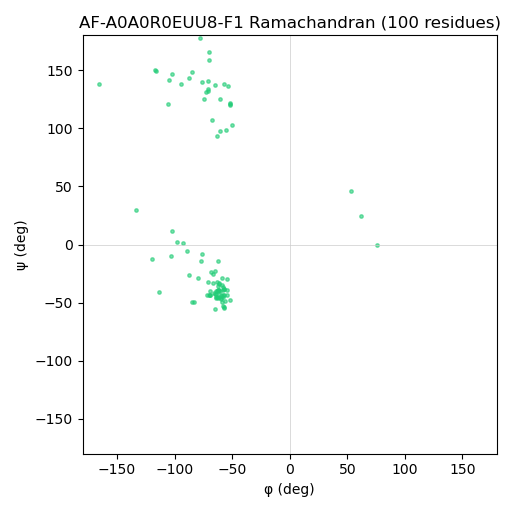 CA . SER A 1 83 ? -13.544 -0.111 7.584 1.00 94.06 83 SER A CA 1
ATOM 711 C C . SER A 1 83 ? -13.890 0.853 6.449 1.00 94.06 83 SER A C 1
ATOM 713 O O . SER A 1 83 ? -13.031 1.557 5.931 1.00 94.06 83 SER A O 1
ATOM 715 N N . LYS A 1 84 ? -15.170 0.916 6.063 1.00 93.81 84 LYS A N 1
ATOM 716 C CA . LYS A 1 84 ? -15.634 1.821 4.998 1.00 93.81 84 LYS A CA 1
ATOM 717 C C . LYS A 1 84 ? -15.320 3.298 5.287 1.00 93.81 84 LYS A C 1
ATOM 719 O O . LYS A 1 84 ? -15.027 4.049 4.360 1.00 93.81 84 LYS A O 1
ATOM 724 N N . GLU A 1 85 ? -15.404 3.697 6.552 1.00 93.75 85 GLU A N 1
ATOM 725 C CA . GLU A 1 85 ? -15.105 5.059 6.999 1.00 93.75 85 GLU A CA 1
ATOM 726 C C . GLU A 1 85 ? -13.622 5.377 6.784 1.00 93.75 85 GLU A C 1
ATOM 728 O O . GLU A 1 85 ? -13.295 6.256 5.991 1.00 93.75 85 GLU A O 1
ATOM 733 N N . GLU A 1 86 ? -12.734 4.555 7.345 1.00 93.12 86 GLU A N 1
ATOM 734 C CA . GLU A 1 86 ? -11.281 4.709 7.188 1.00 93.12 86 GLU A CA 1
ATOM 735 C C . GLU A 1 86 ? -10.821 4.581 5.731 1.00 93.12 86 GLU A C 1
ATOM 737 O O . GLU A 1 86 ? -9.975 5.336 5.256 1.00 93.12 86 GLU A O 1
ATOM 742 N N . TYR A 1 87 ? -11.421 3.658 4.974 1.00 93.69 87 TYR A N 1
ATOM 743 C CA . TYR A 1 87 ? -11.165 3.493 3.545 1.00 93.69 87 TYR A CA 1
ATOM 744 C C . TYR A 1 87 ? -11.385 4.806 2.786 1.00 93.69 87 TYR A C 1
ATOM 746 O O . TYR A 1 87 ? -10.570 5.178 1.942 1.00 93.69 87 TYR A O 1
ATOM 754 N N . THR A 1 88 ? -12.461 5.534 3.097 1.00 94.06 88 THR A N 1
ATOM 755 C CA . THR A 1 88 ? -12.807 6.780 2.398 1.00 94.06 88 THR A CA 1
ATOM 756 C C . THR A 1 88 ? -11.708 7.833 2.561 1.00 94.06 88 THR A C 1
ATOM 758 O O . THR A 1 88 ? -11.415 8.549 1.602 1.00 94.06 88 THR A O 1
ATOM 761 N N . ASN A 1 89 ? -11.022 7.847 3.705 1.00 92.81 89 ASN A N 1
ATOM 762 C CA . ASN A 1 89 ? -9.945 8.794 3.996 1.00 92.81 89 ASN A CA 1
ATOM 763 C C . ASN A 1 89 ? -8.673 8.526 3.181 1.00 92.81 89 ASN A C 1
ATOM 765 O O . ASN A 1 89 ? -7.969 9.466 2.822 1.00 92.81 89 ASN A O 1
ATOM 769 N N . VAL A 1 90 ? -8.379 7.259 2.864 1.00 93.62 90 VAL A N 1
ATOM 770 C CA . VAL A 1 90 ? -7.057 6.872 2.335 1.00 93.62 90 VAL A CA 1
ATOM 771 C C . VAL A 1 90 ? -7.071 6.246 0.937 1.00 93.62 90 VAL A C 1
ATOM 773 O O . VAL A 1 90 ? -6.015 6.112 0.319 1.00 93.62 90 VAL A O 1
ATOM 776 N N . HIS A 1 91 ? -8.234 5.853 0.405 1.00 91.44 91 HIS A N 1
ATOM 777 C CA . HIS A 1 91 ? -8.331 5.100 -0.857 1.00 91.44 91 HIS A CA 1
ATOM 778 C C . HIS A 1 91 ? -7.721 5.811 -2.077 1.00 91.44 91 HIS A C 1
ATOM 780 O O . HIS A 1 91 ? -7.261 5.151 -3.014 1.00 91.44 91 HIS A O 1
ATOM 786 N N . SER A 1 92 ? -7.708 7.146 -2.073 1.00 94.25 92 SER A N 1
ATOM 787 C CA . SER A 1 92 ? -7.169 7.971 -3.156 1.00 94.25 92 SER A CA 1
ATOM 788 C C . SER A 1 92 ? -5.637 8.046 -3.154 1.00 94.25 92 SER A C 1
ATOM 790 O O . SER A 1 92 ? -5.044 8.443 -4.162 1.00 94.25 92 SER A O 1
ATOM 792 N N . PHE A 1 93 ? -4.971 7.633 -2.070 1.00 94.00 93 PHE A N 1
ATOM 793 C CA . PHE A 1 93 ? -3.516 7.658 -1.997 1.00 94.00 93 PHE A CA 1
ATOM 794 C C . PHE A 1 93 ? -2.872 6.599 -2.883 1.00 94.00 93 PHE A C 1
ATOM 796 O O . PHE A 1 93 ? -3.319 5.450 -2.983 1.00 94.00 93 PHE A O 1
ATOM 803 N N . ARG A 1 94 ? -1.764 6.996 -3.516 1.00 92.62 94 ARG A N 1
ATOM 804 C CA . ARG A 1 94 ? -0.997 6.143 -4.430 1.00 92.62 94 ARG A CA 1
ATOM 805 C C . ARG A 1 94 ? 0.044 5.297 -3.705 1.00 92.62 94 ARG A C 1
ATOM 807 O O . ARG A 1 94 ? 0.379 4.227 -4.210 1.00 92.62 94 ARG A O 1
ATOM 814 N N . SER A 1 95 ? 0.538 5.733 -2.541 1.00 93.38 95 SER A N 1
ATOM 815 C CA . SER A 1 95 ? 1.491 4.960 -1.737 1.00 93.38 95 SER A CA 1
ATOM 816 C C . SER A 1 95 ? 0.840 4.328 -0.510 1.00 93.38 95 SER A C 1
ATOM 818 O O . SER A 1 95 ? 0.010 4.947 0.153 1.00 93.38 95 SER A O 1
ATOM 820 N N . VAL A 1 96 ? 1.252 3.100 -0.179 1.00 95.31 96 VAL A N 1
ATOM 821 C CA . VAL A 1 96 ? 0.871 2.473 1.098 1.00 95.31 96 VAL A CA 1
ATOM 822 C C . VAL A 1 96 ? 1.394 3.287 2.283 1.00 95.31 96 VAL A C 1
ATOM 824 O O . VAL A 1 96 ? 0.695 3.428 3.277 1.00 95.31 96 VAL A O 1
ATOM 827 N N . LYS A 1 97 ? 2.569 3.910 2.138 1.00 94.44 97 LYS A N 1
ATOM 828 C CA . LYS A 1 97 ? 3.147 4.806 3.139 1.00 94.44 97 LYS A CA 1
ATOM 829 C C . LYS A 1 97 ? 2.203 5.953 3.499 1.00 94.44 97 LYS A C 1
ATOM 831 O O . LYS A 1 97 ? 1.935 6.157 4.672 1.00 94.44 97 LYS A O 1
ATOM 836 N N . GLN A 1 98 ? 1.637 6.642 2.503 1.00 93.12 98 GLN A N 1
ATOM 837 C C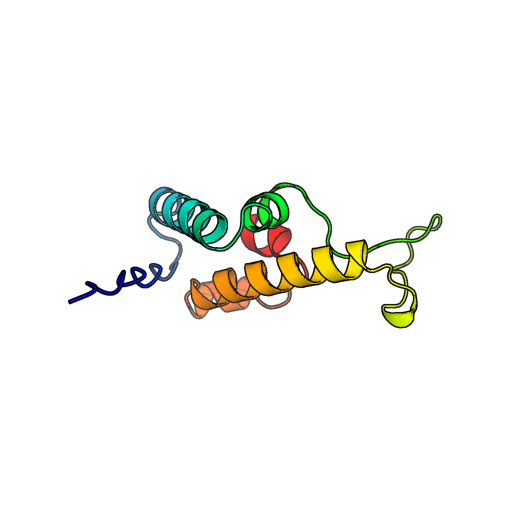A . GLN A 1 98 ? 0.646 7.702 2.734 1.00 93.12 98 GLN A CA 1
ATOM 838 C C . GLN A 1 98 ? -0.583 7.168 3.467 1.00 93.12 98 GLN A C 1
ATOM 840 O O . GLN A 1 98 ? -1.048 7.801 4.405 1.00 93.12 98 GLN A O 1
ATOM 845 N N . MET A 1 99 ? -1.083 5.995 3.066 1.00 93.56 99 MET A N 1
ATOM 846 C CA . MET A 1 99 ? -2.226 5.367 3.734 1.00 93.56 99 MET A CA 1
ATOM 847 C C . MET A 1 99 ? -1.934 5.005 5.192 1.00 93.56 99 MET A C 1
ATOM 849 O O . MET A 1 99 ? -2.849 5.004 6.004 1.00 93.56 99 MET A O 1
ATOM 853 N N . TRP A 1 100 ? -0.686 4.661 5.503 1.00 92.88 100 TRP A N 1
ATOM 854 C CA . TRP A 1 100 ? -0.247 4.274 6.840 1.00 92.88 100 TRP A CA 1
ATOM 855 C C . TRP A 1 100 ? -0.010 5.466 7.774 1.00 92.88 100 TRP A C 1
ATOM 857 O O . TRP A 1 100 ? -0.136 5.324 8.986 1.00 92.88 100 TRP A O 1
ATOM 867 N N . THR A 1 101 ? 0.356 6.626 7.221 1.00 89.62 101 THR A N 1
ATOM 868 C CA . THR A 1 101 ? 0.712 7.833 7.987 1.00 89.62 101 THR A CA 1
ATOM 869 C C . THR A 1 101 ? -0.456 8.768 8.308 1.00 89.62 101 THR A C 1
ATOM 871 O O . THR A 1 101 ? -0.218 9.775 8.972 1.00 89.62 101 THR A O 1
ATOM 874 N N . VAL A 1 102 ? -1.663 8.504 7.789 1.00 83.19 102 VAL A N 1
ATOM 875 C CA . VAL A 1 102 ? -2.867 9.305 8.098 1.00 83.19 102 VAL A CA 1
ATOM 876 C C . VAL A 1 102 ? -3.399 9.008 9.492 1.00 83.19 102 VAL A C 1
ATOM 878 O O . VAL A 1 102 ? -3.301 7.839 9.923 1.00 83.19 102 VAL A O 1
#

pLDDT: mean 89.32, std 12.29, range [40.53, 96.25]

Secondary structure (DSSP, 8-state):
-------PPPPPB-SS-HHHHHHHHHHHHHHH-HHHHHHHHT---S-B-TTSPBPPGGG--HHHHHHHHHHHHHHHHHHHTB-HHHHHHHTT-SSHHHHHH-

Organism: Glycine max (NCBI:txid3847)

Mean predicted aligned error: 6.15 Å

Radius of gyration: 15.45 Å; Cα contacts (8 Å, |Δi|>4): 93; chains: 1; bounding box: 32×51×40 Å

Foldseek 3Di:
DPPPPPPPQQAADDPPPCVVSVVSLLVVLVVVDVCLNVQQAPDDLFDADPVRHTDDPVPDDPVSVVSLVSQVVSVVSLLSRYDPVLCVVDVPDSGSNSSVVD